Protein AF-A0A6A4B1D9-F1 (afdb_monomer_lite)

Sequence (116 aa):
MWGRFVDRQTKREYSNYIFTRDEFVSNRYTPDKTMDQWLREMESLRRQLIHYGKQVSDEDFAETLLGHVSRTHRDVVRQFSKHYVVRDGGAVRPVPTAAQVMNALRAESALDKRVA

Organism: NCBI:txid129364

Secondary structure (DSSP, 8-state):
-HHHHHHHHHHHHHHHHHHHHHHHHH----TTS-HHHHHHHHHHHHHHHHHTT----HHHHHHHHHHHHTTT-HHHHHHH-TTT-TTSTT--PPPPPHHHHHHHHHHHHHHHHHH-

Radius of gyration: 17.66 Å; chains: 1; bounding box: 56×31×48 Å

Structure (mmCIF, N/CA/C/O backbone):
data_AF-A0A6A4B1D9-F1
#
_entry.id   AF-A0A6A4B1D9-F1
#
loop_
_atom_site.group_PDB
_atom_site.id
_atom_site.type_symbol
_atom_site.label_atom_id
_atom_site.label_alt_id
_atom_site.label_comp_id
_atom_site.label_asym_id
_atom_site.label_entity_id
_atom_site.label_seq_id
_atom_site.pdbx_PDB_ins_code
_atom_site.Cartn_x
_atom_site.Cartn_y
_atom_site.Cartn_z
_atom_site.occupancy
_atom_site.B_iso_or_equiv
_atom_site.auth_seq_id
_atom_site.auth_comp_id
_atom_site.auth_asym_id
_atom_site.auth_atom_id
_atom_site.pdbx_PDB_model_num
ATOM 1 N N . MET A 1 1 ? -31.413 4.331 28.275 1.00 70.12 1 MET A N 1
ATOM 2 C CA . MET A 1 1 ? -31.444 3.489 27.053 1.00 70.12 1 MET A CA 1
ATOM 3 C C . MET A 1 1 ? -30.448 3.983 25.998 1.00 70.12 1 MET A C 1
ATOM 5 O O . MET A 1 1 ? -29.662 3.175 25.524 1.00 70.12 1 MET A O 1
ATOM 9 N N . TRP A 1 2 ? -30.387 5.294 25.730 1.00 69.31 2 TRP A N 1
ATOM 10 C CA . TRP A 1 2 ? -29.461 5.933 24.777 1.00 69.31 2 TRP A CA 1
ATOM 11 C C . TRP A 1 2 ? -27.965 5.622 24.991 1.00 69.31 2 TRP A C 1
ATOM 13 O O . TRP A 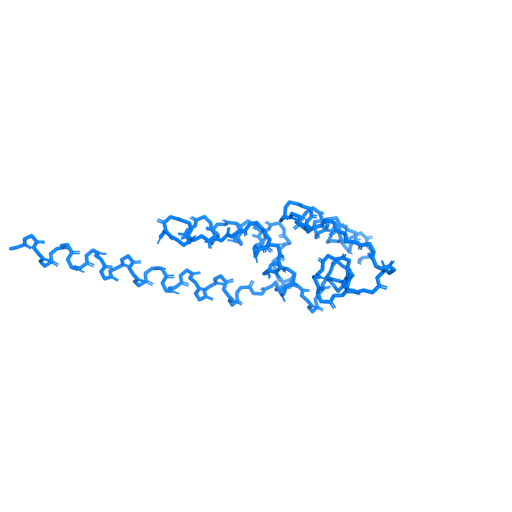1 2 ? -27.299 5.165 24.070 1.00 69.31 2 TRP A O 1
ATOM 23 N N . GLY A 1 3 ? -27.444 5.751 26.218 1.00 76.44 3 GLY A N 1
ATOM 24 C CA . GLY A 1 3 ? -26.013 5.521 26.487 1.00 76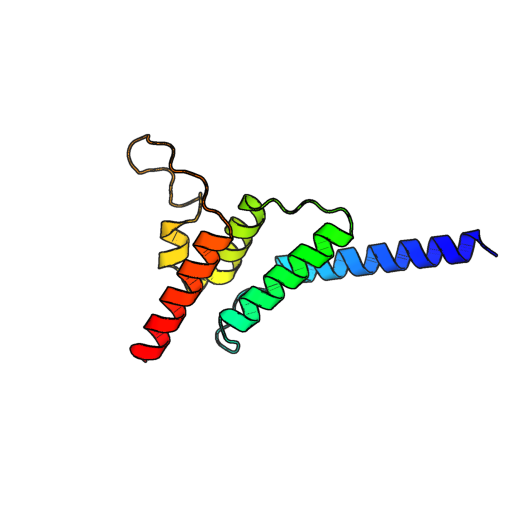.44 3 GLY A CA 1
ATOM 25 C C . GLY A 1 3 ? -25.516 4.100 26.180 1.00 76.44 3 GLY A C 1
ATOM 26 O O . GLY A 1 3 ? -24.419 3.939 25.666 1.00 76.44 3 GLY A O 1
ATOM 27 N N . ARG A 1 4 ? -26.338 3.062 26.414 1.00 69.19 4 ARG A N 1
ATOM 28 C CA . ARG A 1 4 ? -25.981 1.669 26.067 1.00 69.19 4 ARG A CA 1
ATOM 29 C C . ARG A 1 4 ? -25.982 1.423 24.555 1.00 69.19 4 ARG A C 1
ATOM 31 O O . ARG A 1 4 ? -25.239 0.568 24.086 1.00 69.19 4 ARG A O 1
ATOM 38 N N . PHE A 1 5 ? -26.831 2.132 23.810 1.00 59.28 5 PHE A N 1
ATOM 39 C CA . PHE A 1 5 ? -26.877 2.053 22.351 1.00 59.28 5 PHE A CA 1
ATOM 40 C C . PHE A 1 5 ? -25.641 2.713 21.732 1.00 59.28 5 PHE A C 1
ATOM 42 O O . PHE A 1 5 ? -24.951 2.066 20.949 1.00 59.28 5 PHE A O 1
ATOM 49 N N . VAL A 1 6 ? -25.314 3.936 22.169 1.00 73.12 6 VAL A N 1
ATOM 50 C CA . VAL A 1 6 ? -24.104 4.654 21.740 1.00 73.12 6 VAL A CA 1
ATOM 51 C C . VAL A 1 6 ? -22.847 3.850 22.083 1.00 73.12 6 VAL A C 1
ATOM 53 O O . VAL A 1 6 ? -22.045 3.590 21.198 1.00 73.12 6 VAL A O 1
ATOM 56 N N . ASP A 1 7 ? -22.720 3.345 23.315 1.00 72.56 7 ASP A N 1
ATOM 57 C CA . ASP A 1 7 ? -21.580 2.509 23.728 1.00 72.56 7 ASP A CA 1
ATOM 58 C C . ASP A 1 7 ? -21.432 1.242 22.867 1.00 72.56 7 ASP A C 1
ATOM 60 O O . ASP A 1 7 ? -20.332 0.885 22.445 1.00 72.56 7 ASP A O 1
ATOM 64 N N . ARG A 1 8 ? -22.544 0.571 22.538 1.00 70.62 8 ARG A N 1
ATOM 65 C CA . ARG A 1 8 ? -22.522 -0.603 21.654 1.00 70.62 8 ARG A CA 1
ATOM 66 C C . ARG A 1 8 ? -22.121 -0.234 20.222 1.00 70.62 8 ARG A C 1
ATOM 68 O O . ARG A 1 8 ? -21.397 -1.007 19.595 1.00 70.62 8 ARG A O 1
ATOM 75 N N . GLN A 1 9 ? -22.565 0.916 19.717 1.00 71.81 9 GLN A N 1
ATOM 76 C CA . GLN A 1 9 ? -22.166 1.423 18.404 1.00 71.81 9 GLN A CA 1
ATOM 77 C C . GLN A 1 9 ? -20.665 1.748 18.377 1.00 71.81 9 GLN A C 1
ATOM 79 O O . GLN A 1 9 ? -19.960 1.233 17.513 1.00 71.81 9 GLN A O 1
ATOM 84 N N . THR A 1 10 ? -20.153 2.477 19.373 1.00 80.19 10 THR A N 1
ATOM 85 C CA . THR A 1 10 ? -18.725 2.811 19.490 1.00 80.19 10 THR A CA 1
ATOM 86 C C . THR A 1 10 ? -17.853 1.561 19.608 1.00 80.19 10 THR A C 1
ATOM 88 O O . THR A 1 10 ? -16.820 1.460 18.949 1.00 80.19 10 THR A O 1
ATOM 91 N N . LYS A 1 11 ? -18.278 0.563 20.397 1.00 86.75 11 LYS A N 1
ATOM 92 C CA . LYS A 1 11 ? -17.566 -0.722 20.506 1.00 86.75 11 LYS A CA 1
ATOM 93 C C . LYS A 1 11 ? -17.499 -1.451 19.170 1.00 86.75 11 LYS A C 1
ATOM 95 O O . LYS A 1 11 ? -16.436 -1.945 18.810 1.00 86.75 11 LYS A O 1
ATOM 100 N N . ARG A 1 12 ? -18.607 -1.491 18.423 1.00 87.75 12 ARG A N 1
ATOM 101 C CA . ARG A 1 12 ? -18.654 -2.124 17.099 1.00 87.75 12 ARG A CA 1
ATOM 102 C C . ARG A 1 12 ? -17.754 -1.408 16.094 1.00 87.75 12 ARG A C 1
ATOM 104 O O . ARG A 1 12 ? -17.010 -2.071 15.381 1.00 87.75 12 ARG A O 1
ATOM 111 N N . GLU A 1 13 ? -17.812 -0.082 16.044 1.00 87.44 13 GLU A N 1
ATOM 112 C CA . GLU A 1 13 ? -16.954 0.727 15.170 1.00 87.44 13 GLU A CA 1
ATOM 113 C C . GLU A 1 13 ? -15.472 0.505 15.493 1.00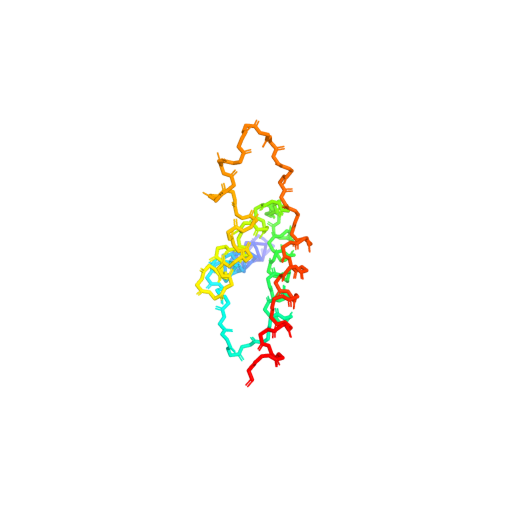 87.44 13 GLU A C 1
ATOM 115 O O . GLU A 1 13 ? -14.672 0.278 14.586 1.00 87.44 13 GLU A O 1
ATOM 120 N N . TYR A 1 14 ? -15.116 0.464 16.780 1.00 87.31 14 TYR A N 1
ATOM 121 C CA . TYR A 1 14 ? -13.753 0.161 17.207 1.00 87.31 14 TYR A CA 1
ATOM 122 C C . TYR A 1 14 ? -13.315 -1.256 16.816 1.00 87.31 14 TYR A C 1
ATOM 124 O O . TYR A 1 14 ? -12.216 -1.430 16.291 1.00 87.31 14 TYR A O 1
ATOM 132 N N . SER A 1 15 ? -14.165 -2.269 17.016 1.00 90.56 15 SER A N 1
ATOM 133 C CA . SER A 1 15 ? -13.873 -3.638 16.573 1.00 90.56 15 SER A CA 1
ATOM 134 C C . SER A 1 15 ? -13.636 -3.707 15.065 1.00 90.56 15 SER A C 1
ATOM 136 O O . SER A 1 15 ? -12.645 -4.292 14.637 1.00 90.56 15 SER A O 1
ATOM 138 N N . ASN A 1 16 ? -14.489 -3.066 14.261 1.00 93.25 16 ASN A N 1
ATOM 139 C CA . ASN A 1 16 ? -14.331 -3.038 12.807 1.00 93.25 16 ASN A CA 1
ATOM 140 C C . ASN A 1 16 ? -13.026 -2.352 12.384 1.00 93.25 16 ASN A C 1
ATOM 142 O O . ASN A 1 16 ? -12.344 -2.839 11.484 1.00 93.25 16 ASN A O 1
ATOM 146 N N . TYR A 1 17 ? -12.645 -1.265 13.059 1.00 93.69 17 TYR A N 1
ATOM 147 C CA . TYR A 1 17 ? -11.345 -0.632 12.855 1.00 93.69 17 TYR A CA 1
ATOM 148 C C . TYR A 1 17 ? -10.190 -1.610 13.117 1.00 93.69 17 TYR A C 1
ATOM 150 O O . TYR A 1 17 ? -9.281 -1.704 12.293 1.00 93.69 17 TYR A O 1
ATOM 158 N N . ILE A 1 18 ? -10.220 -2.345 14.234 1.00 94.38 18 ILE A N 1
ATOM 159 C CA . ILE A 1 18 ? -9.160 -3.304 14.574 1.00 94.38 18 ILE A CA 1
ATOM 160 C C . ILE A 1 18 ? -9.048 -4.396 13.508 1.00 94.38 18 ILE A C 1
ATOM 162 O O . ILE A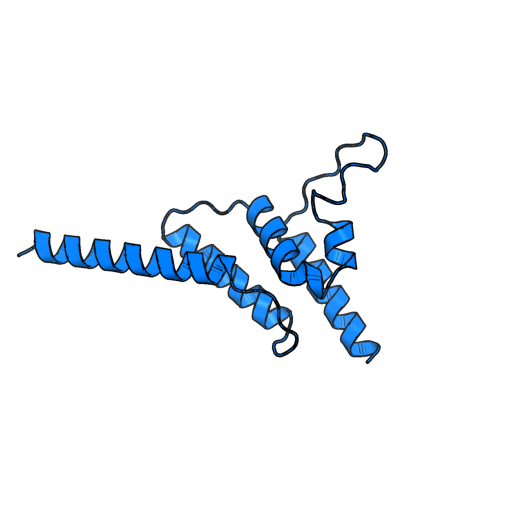 1 18 ? -7.938 -4.657 13.052 1.00 94.38 18 ILE A O 1
ATOM 166 N N . PHE A 1 19 ? -10.170 -4.964 13.058 1.00 95.38 19 PHE A N 1
ATOM 167 C CA . PHE A 1 19 ? -10.164 -5.963 11.984 1.00 95.38 19 PHE A CA 1
ATOM 168 C C . PHE A 1 19 ? -9.640 -5.394 10.663 1.00 95.38 19 PHE A C 1
ATOM 170 O O . PHE A 1 19 ? -8.757 -5.985 10.054 1.00 95.38 19 PHE A O 1
ATOM 177 N N . THR A 1 20 ? -10.101 -4.205 10.266 1.00 96.50 20 THR A N 1
ATOM 178 C CA . THR A 1 20 ? -9.628 -3.536 9.041 1.00 96.50 20 THR A CA 1
ATOM 179 C C . THR A 1 20 ? -8.123 -3.278 9.100 1.00 96.50 20 THR A C 1
ATOM 181 O O . THR A 1 20 ? -7.420 -3.431 8.106 1.00 96.50 20 THR A O 1
ATOM 184 N N . ARG A 1 21 ? -7.607 -2.872 10.266 1.00 95.06 21 ARG A N 1
ATOM 185 C CA . ARG A 1 21 ? -6.177 -2.620 10.462 1.00 95.06 21 ARG A CA 1
ATOM 186 C C . ARG A 1 21 ? -5.362 -3.908 10.408 1.00 95.06 21 ARG A C 1
ATOM 188 O O . ARG A 1 21 ? -4.287 -3.898 9.819 1.00 95.06 21 ARG A O 1
ATOM 195 N N . ASP A 1 22 ? -5.849 -4.974 11.030 1.00 96.69 22 ASP A N 1
ATOM 196 C CA . ASP A 1 22 ? -5.200 -6.284 10.989 1.00 96.69 22 ASP A CA 1
ATOM 197 C C . ASP A 1 22 ? -5.132 -6.821 9.554 1.00 96.69 22 ASP A C 1
ATOM 199 O O . ASP A 1 22 ? -4.061 -7.201 9.079 1.00 96.69 22 ASP A O 1
ATOM 203 N N . GLU A 1 23 ? -6.238 -6.730 8.815 1.00 96.25 23 GLU A N 1
ATOM 204 C CA . GLU A 1 23 ? -6.302 -7.101 7.402 1.00 96.25 23 GLU A CA 1
ATOM 205 C C . GLU A 1 23 ? -5.371 -6.223 6.552 1.00 96.25 23 GLU A C 1
ATOM 207 O O . GLU A 1 23 ? -4.590 -6.731 5.752 1.00 96.25 23 GLU A O 1
ATOM 212 N N . PHE A 1 24 ? -5.353 -4.907 6.786 1.00 96.56 24 PHE A N 1
ATOM 213 C CA . PHE A 1 24 ? -4.447 -3.986 6.096 1.00 96.56 24 PHE A CA 1
ATOM 214 C C . PHE A 1 24 ? -2.964 -4.294 6.321 1.00 96.56 24 PHE A C 1
ATOM 216 O O . PHE A 1 24 ? -2.171 -4.021 5.431 1.00 96.56 24 PHE A O 1
ATOM 223 N N . VAL A 1 25 ? -2.570 -4.843 7.474 1.00 94.19 25 VAL A N 1
ATOM 224 C CA . VAL A 1 25 ? -1.165 -5.187 7.778 1.00 94.19 25 VAL A CA 1
ATOM 225 C C . VAL A 1 25 ? -0.802 -6.605 7.321 1.00 94.19 25 VAL A C 1
ATOM 227 O O . VAL A 1 25 ? 0.356 -6.887 7.012 1.00 94.19 25 VAL A O 1
ATOM 230 N N . SER A 1 26 ? -1.767 -7.523 7.301 1.00 94.38 26 SER A N 1
ATOM 231 C CA . SER A 1 26 ? -1.530 -8.940 7.003 1.00 94.38 26 SER A CA 1
ATOM 232 C C . SER A 1 26 ? -1.777 -9.324 5.539 1.00 94.38 26 SER A C 1
ATOM 234 O O . SER A 1 26 ? -1.258 -10.359 5.112 1.00 94.38 26 SER A O 1
ATOM 236 N N . ASN A 1 27 ? -2.498 -8.503 4.755 1.00 95.62 27 ASN A N 1
ATOM 237 C CA . ASN A 1 27 ? -2.876 -8.775 3.357 1.00 95.62 27 ASN A CA 1
ATOM 238 C C . ASN A 1 27 ? -1.692 -8.682 2.375 1.00 95.62 27 ASN A C 1
ATOM 240 O O . ASN A 1 27 ? -1.618 -7.797 1.515 1.00 95.62 27 ASN A O 1
ATOM 244 N N . ARG A 1 28 ? -0.751 -9.620 2.498 1.00 95.81 28 ARG A N 1
ATOM 245 C CA . ARG A 1 28 ? 0.351 -9.813 1.552 1.00 95.81 28 ARG A CA 1
ATOM 246 C C . ARG A 1 28 ? -0.176 -10.267 0.198 1.00 95.81 28 ARG A C 1
ATOM 248 O O . ARG A 1 28 ? -1.163 -10.994 0.119 1.00 95.81 28 ARG A O 1
ATOM 255 N N . TYR A 1 29 ? 0.525 -9.881 -0.862 1.00 95.88 29 TYR A N 1
ATOM 256 C CA . TYR A 1 29 ? 0.203 -10.390 -2.186 1.00 95.88 29 TYR A CA 1
ATOM 257 C C . TYR A 1 29 ? 0.541 -11.879 -2.281 1.00 95.88 29 TYR A C 1
ATOM 259 O O . TYR A 1 29 ? 1.636 -12.315 -1.906 1.00 95.88 29 TYR A O 1
ATOM 267 N N . THR A 1 30 ? -0.387 -12.639 -2.847 1.00 90.81 30 THR A N 1
ATOM 268 C CA . THR A 1 30 ? -0.258 -14.062 -3.137 1.00 90.81 30 THR A CA 1
ATOM 269 C C . THR A 1 30 ? -0.591 -14.303 -4.619 1.00 90.81 30 THR A C 1
ATOM 271 O O . THR A 1 30 ? -1.483 -13.639 -5.148 1.00 90.81 30 THR A O 1
ATOM 274 N N . PRO A 1 31 ? 0.121 -15.205 -5.329 1.00 86.38 31 PRO A N 1
ATOM 275 C CA . PRO A 1 31 ? -0.074 -15.403 -6.775 1.00 86.38 31 PRO A CA 1
ATOM 276 C C . PRO A 1 31 ? -1.418 -16.026 -7.192 1.00 86.38 31 PRO A C 1
ATOM 278 O O . PRO A 1 31 ? -1.679 -16.170 -8.382 1.00 86.38 31 PRO A O 1
ATOM 281 N N . ASP A 1 32 ? -2.252 -16.435 -6.237 1.00 89.06 32 ASP A N 1
ATOM 282 C CA . ASP A 1 32 ? -3.588 -17.003 -6.454 1.00 89.06 32 ASP A CA 1
ATOM 283 C C . ASP A 1 32 ? -4.635 -15.954 -6.864 1.00 89.06 32 ASP A C 1
ATOM 285 O O . ASP A 1 32 ? -5.670 -16.309 -7.430 1.00 89.06 32 ASP A O 1
ATOM 289 N N . LYS A 1 33 ? -4.361 -14.664 -6.631 1.00 91.00 33 LYS A N 1
ATOM 290 C CA . LYS A 1 33 ? -5.188 -13.542 -7.088 1.00 91.00 33 LYS A CA 1
ATOM 291 C C . LYS A 1 33 ? -4.425 -12.627 -8.033 1.00 91.00 33 LYS A C 1
ATOM 293 O O . LYS A 1 33 ? -3.204 -12.510 -7.994 1.00 91.00 33 LYS A O 1
ATOM 298 N N . THR A 1 34 ? -5.162 -11.948 -8.907 1.00 94.75 34 THR A N 1
ATOM 299 C CA . THR A 1 34 ? -4.548 -10.998 -9.842 1.00 94.75 34 THR A CA 1
ATOM 300 C C . THR A 1 34 ? -4.057 -9.750 -9.106 1.00 94.75 34 THR A C 1
ATOM 302 O O . THR A 1 34 ? -4.679 -9.304 -8.140 1.00 94.75 34 THR A O 1
ATOM 305 N N . MET A 1 35 ? -2.980 -9.136 -9.606 1.00 96.25 35 MET A N 1
ATOM 306 C CA . MET A 1 35 ? -2.452 -7.880 -9.061 1.00 96.25 35 MET A CA 1
ATOM 307 C C . MET A 1 35 ? -3.527 -6.789 -8.953 1.00 96.25 35 MET A C 1
ATOM 309 O O . MET A 1 35 ? -3.634 -6.129 -7.926 1.00 96.25 35 MET A O 1
ATOM 313 N N . ASP A 1 36 ? -4.388 -6.637 -9.963 1.00 96.25 36 ASP A N 1
ATOM 314 C CA . ASP A 1 36 ? -5.468 -5.645 -9.927 1.00 96.25 36 ASP A CA 1
ATOM 315 C C . ASP A 1 36 ? -6.509 -5.909 -8.836 1.00 96.25 36 ASP A C 1
ATOM 317 O O . ASP A 1 36 ? -6.999 -4.960 -8.224 1.00 96.25 36 ASP A O 1
ATOM 321 N N . GLN A 1 37 ? -6.856 -7.174 -8.580 1.00 96.75 37 GLN A N 1
ATOM 322 C CA . GLN A 1 37 ? -7.769 -7.525 -7.489 1.00 96.75 37 GLN A CA 1
ATOM 323 C C . GLN A 1 37 ? -7.147 -7.173 -6.138 1.00 96.75 37 GLN A C 1
ATOM 325 O O . GLN A 1 37 ? -7.768 -6.462 -5.350 1.00 96.75 37 GLN A O 1
ATOM 330 N N . TRP A 1 38 ? -5.897 -7.581 -5.912 1.00 97.69 38 TRP A N 1
ATOM 331 C CA . TRP A 1 38 ? -5.195 -7.285 -4.665 1.00 97.69 38 TRP A CA 1
ATOM 332 C C . TRP A 1 38 ? -5.005 -5.775 -4.439 1.00 97.69 38 TRP A C 1
ATOM 334 O O . TRP A 1 38 ? -5.253 -5.273 -3.345 1.00 97.69 38 TRP A O 1
ATOM 344 N N . LEU A 1 39 ? -4.651 -5.014 -5.479 1.00 97.69 39 LEU A N 1
ATOM 345 C CA . LEU A 1 39 ? -4.528 -3.556 -5.385 1.00 97.69 39 LEU A CA 1
ATOM 346 C C . LEU A 1 39 ? -5.860 -2.882 -5.022 1.00 97.69 39 LEU A C 1
ATOM 348 O O . LEU A 1 39 ? -5.881 -1.989 -4.174 1.00 97.69 39 LEU A O 1
ATOM 352 N N . ARG A 1 40 ? -6.979 -3.336 -5.605 1.00 97.56 40 ARG A N 1
ATOM 353 C CA . ARG A 1 40 ? -8.321 -2.830 -5.264 1.00 97.56 40 ARG A CA 1
ATOM 354 C C . ARG A 1 40 ? -8.703 -3.134 -3.814 1.00 97.56 40 ARG A C 1
ATOM 356 O O . ARG A 1 40 ? -9.325 -2.287 -3.169 1.00 97.56 40 ARG A O 1
ATOM 363 N N . GLU A 1 41 ? -8.33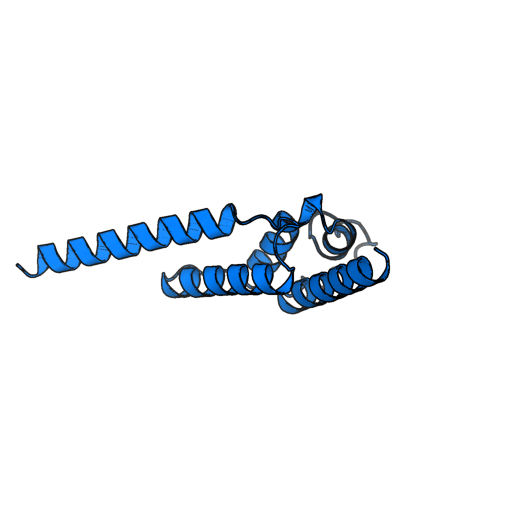7 -4.310 -3.301 1.00 97.25 41 GLU A N 1
ATOM 364 C CA . GLU A 1 41 ? -8.517 -4.673 -1.887 1.00 97.25 41 GLU A CA 1
ATOM 365 C C . GLU A 1 41 ? -7.719 -3.733 -0.975 1.00 97.25 41 GLU A C 1
ATOM 367 O O . GLU A 1 41 ? -8.286 -3.145 -0.054 1.00 97.25 41 GLU A O 1
ATOM 372 N N . MET A 1 42 ? -6.436 -3.508 -1.273 1.00 98.00 42 MET A N 1
ATOM 373 C CA . MET A 1 42 ? -5.577 -2.605 -0.497 1.00 98.00 42 MET A CA 1
ATOM 374 C C . MET A 1 42 ? -6.103 -1.163 -0.480 1.00 98.00 42 MET A C 1
ATOM 376 O O . MET A 1 42 ? -6.139 -0.526 0.576 1.00 98.00 42 MET A O 1
ATOM 380 N N . GLU A 1 43 ? -6.576 -0.646 -1.618 1.00 97.44 43 GLU A N 1
ATOM 381 C CA . GLU A 1 43 ? -7.221 0.672 -1.678 1.00 97.44 43 GLU A CA 1
ATOM 382 C C . GLU A 1 43 ? -8.526 0.720 -0.871 1.00 97.44 43 GLU A C 1
ATOM 384 O O . GLU A 1 43 ? -8.830 1.731 -0.233 1.00 97.44 43 GLU A O 1
ATOM 389 N N . SER A 1 44 ? -9.306 -0.365 -0.884 1.00 97.44 44 SER A N 1
ATOM 390 C CA . SER A 1 44 ? -10.530 -0.479 -0.089 1.00 97.44 44 SER A CA 1
ATOM 391 C C . SER A 1 44 ? -10.233 -0.427 1.409 1.00 97.44 44 SER A C 1
ATOM 393 O O . SER A 1 44 ? -10.872 0.338 2.134 1.00 97.44 44 SER A O 1
ATOM 395 N N . LEU A 1 45 ? -9.226 -1.173 1.866 1.00 97.44 45 LEU A N 1
ATOM 396 C CA . LEU A 1 45 ? -8.776 -1.169 3.258 1.00 97.44 45 LEU A CA 1
ATOM 397 C C . LEU A 1 45 ? -8.265 0.215 3.675 1.00 97.44 45 LEU A C 1
ATOM 399 O O . LEU A 1 45 ? -8.670 0.728 4.718 1.00 97.44 45 LEU A O 1
ATOM 403 N N . ARG A 1 46 ? -7.472 0.885 2.824 1.00 96.69 46 ARG A N 1
ATOM 404 C CA . ARG A 1 46 ? -7.033 2.272 3.064 1.00 96.69 46 ARG A CA 1
ATOM 405 C C . ARG A 1 46 ? -8.222 3.221 3.249 1.00 96.69 46 ARG A C 1
ATOM 407 O O . ARG A 1 46 ? -8.235 3.997 4.203 1.00 96.69 46 ARG A O 1
ATOM 414 N N . ARG A 1 47 ? -9.232 3.159 2.370 1.00 96.06 47 ARG A N 1
ATOM 415 C CA . ARG A 1 47 ? -10.444 3.997 2.475 1.00 96.06 47 ARG A CA 1
ATOM 416 C C . ARG A 1 47 ? -11.226 3.727 3.761 1.00 96.06 47 ARG A C 1
ATOM 418 O O . ARG A 1 47 ? -11.687 4.675 4.391 1.00 96.06 47 ARG A O 1
ATOM 425 N N . GLN A 1 48 ? -11.345 2.465 4.167 1.00 95.56 48 GLN A N 1
ATOM 426 C CA . GLN A 1 48 ? -12.001 2.093 5.423 1.00 95.56 48 GLN A CA 1
ATOM 427 C C . GLN A 1 48 ? -11.239 2.631 6.644 1.00 95.56 48 GLN A C 1
ATOM 429 O O . GLN A 1 48 ? -11.849 3.189 7.551 1.00 95.56 48 GLN A O 1
ATOM 434 N N . LEU A 1 49 ? -9.905 2.562 6.650 1.00 94.94 49 LEU A N 1
ATOM 435 C CA . LEU A 1 49 ? -9.093 3.155 7.719 1.00 94.94 49 LEU A CA 1
ATOM 436 C C . LEU A 1 49 ? -9.268 4.679 7.808 1.00 94.94 49 LEU A C 1
ATOM 438 O O . LEU A 1 49 ? -9.445 5.206 8.908 1.00 94.94 49 LEU A O 1
ATOM 442 N N . ILE A 1 50 ? -9.299 5.372 6.665 1.00 93.56 50 ILE A N 1
ATOM 443 C CA . ILE A 1 50 ? -9.580 6.816 6.604 1.00 93.56 50 ILE A CA 1
ATOM 444 C C . ILE A 1 50 ? -10.973 7.122 7.162 1.00 93.56 50 ILE A C 1
ATOM 446 O O . ILE A 1 50 ? -11.129 8.071 7.929 1.00 93.56 50 ILE A O 1
ATOM 450 N N . HIS A 1 51 ? -11.972 6.295 6.843 1.00 91.75 51 HIS A N 1
ATOM 451 C CA . HIS A 1 51 ? -13.321 6.427 7.390 1.00 91.75 51 HIS A CA 1
ATOM 452 C C . HIS A 1 51 ? -13.352 6.315 8.925 1.00 91.75 51 HIS A C 1
ATOM 454 O O . HIS A 1 51 ? -14.075 7.066 9.574 1.00 91.75 51 HIS A O 1
ATOM 460 N N . TYR A 1 52 ? -12.506 5.470 9.524 1.00 90.31 52 TYR A N 1
ATOM 461 C CA . TYR A 1 52 ? -12.329 5.382 10.982 1.00 90.31 52 TYR A CA 1
ATOM 462 C C . TYR A 1 52 ? -11.452 6.498 11.587 1.00 90.31 52 TYR A C 1
ATOM 464 O O . TYR A 1 52 ? -11.023 6.399 12.742 1.00 90.31 52 TYR A O 1
ATOM 472 N N . GLY A 1 53 ? -11.143 7.553 10.826 1.00 87.62 53 GLY A N 1
ATOM 473 C CA . GLY A 1 53 ? -10.321 8.677 11.277 1.00 87.62 53 GLY A CA 1
ATOM 474 C C . GLY A 1 53 ? -8.832 8.346 11.394 1.00 87.62 53 GLY A C 1
ATOM 475 O O . GLY A 1 53 ? -8.108 9.017 12.131 1.00 87.62 53 GLY A O 1
ATOM 476 N N . LYS A 1 54 ? -8.356 7.295 10.714 1.00 89.81 54 LYS A N 1
ATOM 477 C CA . LYS A 1 54 ? -6.932 6.944 10.668 1.00 89.81 54 LYS A CA 1
ATOM 478 C C . LYS A 1 54 ? -6.313 7.499 9.401 1.00 89.81 54 LYS A C 1
ATOM 480 O O . LYS A 1 54 ? -6.687 7.131 8.291 1.00 89.81 54 LYS A O 1
ATOM 485 N N . GLN A 1 55 ? -5.344 8.385 9.574 1.00 87.69 55 GLN A N 1
ATOM 486 C CA . GLN A 1 55 ? -4.603 8.935 8.456 1.00 87.69 55 GLN A CA 1
ATOM 487 C C . GLN A 1 55 ? -3.618 7.882 7.940 1.00 87.69 55 GLN A C 1
ATOM 489 O O . GLN A 1 55 ? -2.714 7.467 8.659 1.00 87.69 55 GLN A O 1
ATOM 494 N N . VAL A 1 56 ? -3.809 7.457 6.693 1.00 91.56 56 VAL A N 1
ATOM 495 C CA . VAL A 1 56 ? -2.828 6.669 5.941 1.00 91.56 56 VAL A CA 1
ATOM 496 C C . VAL A 1 56 ? -2.301 7.575 4.838 1.00 91.56 56 VAL A C 1
ATOM 498 O O . VAL A 1 56 ? -2.992 7.817 3.835 1.00 91.56 56 VAL A O 1
ATOM 501 N N . SER A 1 57 ? -1.110 8.134 5.064 1.00 93.38 57 SER A N 1
ATOM 502 C CA . SER A 1 57 ? -0.462 9.005 4.085 1.00 93.38 57 SER A CA 1
ATOM 503 C C . SER A 1 57 ? -0.210 8.241 2.782 1.00 93.38 57 SER A C 1
ATOM 505 O O . SER A 1 57 ? -0.230 7.008 2.747 1.00 93.38 57 SER A O 1
ATOM 507 N N . ASP A 1 58 ? -0.049 8.966 1.678 1.00 94.56 58 ASP A N 1
ATOM 508 C CA . ASP A 1 58 ? 0.212 8.310 0.396 1.00 94.56 58 ASP A CA 1
ATOM 509 C C . ASP A 1 58 ? 1.557 7.575 0.388 1.00 94.56 58 ASP A C 1
ATOM 511 O O . ASP A 1 58 ? 1.641 6.468 -0.133 1.00 94.56 58 ASP A O 1
ATOM 515 N N . GLU A 1 59 ? 2.556 8.146 1.063 1.00 93.00 59 GLU A N 1
ATOM 516 C CA . GLU A 1 59 ? 3.869 7.538 1.286 1.00 93.00 59 GLU A CA 1
ATOM 517 C C . GLU A 1 59 ? 3.773 6.253 2.117 1.00 93.00 59 GLU A C 1
ATOM 519 O O . GLU A 1 59 ? 4.288 5.214 1.704 1.00 93.00 59 GLU A O 1
ATOM 524 N N . ASP A 1 60 ? 3.072 6.283 3.256 1.00 93.38 60 ASP A N 1
ATOM 525 C CA . ASP A 1 60 ? 2.918 5.093 4.105 1.00 93.38 60 ASP A CA 1
ATOM 526 C C . ASP A 1 60 ? 2.167 3.983 3.368 1.00 93.38 60 ASP A C 1
ATOM 528 O O . ASP A 1 60 ? 2.483 2.799 3.510 1.00 93.38 60 ASP A O 1
ATOM 532 N N . PHE A 1 61 ? 1.171 4.359 2.561 1.00 96.50 61 PHE A N 1
ATOM 533 C CA . PHE A 1 61 ? 0.452 3.405 1.731 1.00 96.50 61 PHE A CA 1
ATOM 534 C C . PHE A 1 61 ? 1.361 2.801 0.657 1.00 96.50 61 PHE A C 1
ATOM 536 O O . PHE A 1 61 ? 1.369 1.581 0.497 1.00 96.50 61 PHE A O 1
ATOM 543 N N . ALA A 1 62 ? 2.159 3.623 -0.030 1.00 96.06 62 ALA A N 1
ATOM 544 C CA . ALA A 1 62 ? 3.127 3.162 -1.018 1.00 96.06 62 ALA A CA 1
ATOM 545 C C . ALA A 1 62 ? 4.130 2.172 -0.402 1.00 96.06 62 ALA A C 1
ATOM 547 O O . ALA A 1 62 ? 4.291 1.067 -0.918 1.00 96.06 62 ALA A O 1
ATOM 548 N N . GLU A 1 63 ? 4.737 2.506 0.739 1.00 94.62 63 GLU A N 1
ATOM 549 C CA . GLU A 1 63 ? 5.693 1.615 1.409 1.00 94.62 63 GLU A CA 1
ATOM 550 C C . GLU A 1 63 ? 5.019 0.328 1.919 1.00 94.62 63 GLU A C 1
ATOM 552 O O . GLU A 1 63 ? 5.606 -0.752 1.832 1.00 94.62 63 GLU A O 1
ATOM 557 N N . THR A 1 64 ? 3.762 0.402 2.377 1.00 95.81 64 THR A N 1
ATOM 558 C CA . THR A 1 64 ? 2.986 -0.791 2.764 1.00 95.81 64 THR A CA 1
ATOM 559 C C . THR A 1 64 ? 2.785 -1.735 1.575 1.00 95.81 64 THR A C 1
ATOM 561 O O . THR A 1 64 ? 3.031 -2.937 1.702 1.00 95.81 64 THR A O 1
ATOM 564 N N . LEU A 1 65 ? 2.400 -1.205 0.405 1.00 97.19 65 LEU A N 1
ATOM 565 C CA . LEU A 1 65 ? 2.257 -2.002 -0.819 1.00 97.19 65 LEU A CA 1
ATOM 566 C C . LEU A 1 65 ? 3.569 -2.721 -1.163 1.00 97.19 65 LEU A C 1
ATOM 568 O O . LEU A 1 65 ? 3.560 -3.930 -1.397 1.00 97.19 65 LEU A O 1
ATOM 572 N N . LEU A 1 66 ? 4.697 -2.005 -1.127 1.00 95.75 66 LEU A N 1
ATOM 573 C CA . LEU A 1 66 ? 6.026 -2.565 -1.396 1.00 95.75 66 LEU A CA 1
ATOM 574 C C . LEU A 1 66 ? 6.407 -3.659 -0.387 1.00 95.75 66 LEU A C 1
ATOM 576 O O . LEU A 1 66 ? 6.905 -4.719 -0.770 1.00 95.75 66 LEU A O 1
ATOM 580 N N . GLY A 1 67 ? 6.116 -3.454 0.900 1.00 95.25 67 GLY A N 1
ATOM 581 C CA . GLY A 1 67 ? 6.329 -4.468 1.933 1.00 95.25 67 GLY A CA 1
ATOM 582 C C . GLY A 1 67 ? 5.555 -5.760 1.651 1.00 95.25 67 GLY A C 1
ATOM 583 O O . GLY A 1 67 ? 6.100 -6.863 1.784 1.00 95.25 67 GLY A O 1
ATOM 584 N N . HIS A 1 68 ? 4.309 -5.633 1.194 1.00 97.19 68 HIS A N 1
ATOM 585 C CA . HIS A 1 68 ? 3.421 -6.760 0.911 1.00 97.19 68 HIS A CA 1
ATOM 586 C C . HIS A 1 68 ? 3.793 -7.565 -0.339 1.00 97.19 68 HIS A C 1
ATOM 588 O O . HIS A 1 68 ? 3.482 -8.757 -0.392 1.00 97.19 68 HIS A O 1
ATOM 594 N N . VAL A 1 69 ? 4.475 -6.951 -1.310 1.00 96.12 69 VAL A N 1
ATOM 595 C CA . VAL A 1 69 ? 4.951 -7.621 -2.536 1.00 96.12 69 VAL A CA 1
ATOM 596 C C . VAL A 1 69 ? 6.439 -7.989 -2.502 1.00 96.12 69 VAL A C 1
ATOM 598 O O . VAL A 1 69 ? 6.950 -8.572 -3.454 1.00 96.12 69 VAL A O 1
ATOM 601 N N . SER A 1 70 ? 7.145 -7.709 -1.402 1.00 93.31 70 SER A N 1
ATOM 602 C CA . SER A 1 70 ? 8.606 -7.878 -1.256 1.00 93.31 70 SER A CA 1
ATOM 603 C C . SER A 1 70 ? 9.176 -9.245 -1.639 1.00 93.31 70 SER A C 1
ATOM 605 O O . SER A 1 70 ? 10.355 -9.352 -1.972 1.00 93.31 70 SER A O 1
ATOM 607 N N . ARG A 1 71 ? 8.367 -10.308 -1.611 1.00 91.12 71 ARG A N 1
ATOM 608 C CA . ARG A 1 71 ? 8.802 -11.656 -2.006 1.00 91.12 71 ARG A CA 1
ATOM 609 C C . ARG A 1 71 ? 8.585 -11.966 -3.485 1.00 91.12 71 ARG A C 1
ATOM 611 O O . ARG A 1 71 ? 9.304 -12.825 -3.989 1.00 91.12 71 ARG A O 1
ATOM 618 N N . THR A 1 72 ? 7.637 -11.298 -4.139 1.00 92.62 72 THR A N 1
ATOM 619 C CA . THR A 1 72 ? 7.166 -11.611 -5.497 1.00 92.62 72 THR A CA 1
ATOM 620 C C . THR A 1 72 ? 7.603 -10.582 -6.539 1.00 92.62 72 THR A C 1
ATOM 622 O O . THR A 1 72 ? 8.015 -10.990 -7.611 1.00 92.62 72 THR A O 1
ATOM 625 N N . HIS A 1 73 ? 7.597 -9.289 -6.210 1.00 93.44 73 HIS A N 1
ATOM 626 C CA . HIS A 1 73 ? 7.882 -8.176 -7.133 1.00 93.44 73 HIS A CA 1
ATOM 627 C C . HIS A 1 73 ? 9.135 -7.421 -6.665 1.00 93.44 73 HIS A C 1
ATOM 629 O O . HIS A 1 73 ? 9.096 -6.255 -6.261 1.00 93.44 73 HIS A O 1
ATOM 635 N N . ARG A 1 74 ? 10.260 -8.144 -6.580 1.00 91.62 74 ARG A N 1
ATOM 636 C CA . ARG A 1 74 ? 11.498 -7.646 -5.947 1.00 91.62 74 ARG A CA 1
ATOM 637 C C . ARG A 1 74 ? 12.089 -6.444 -6.676 1.00 91.62 74 ARG A C 1
ATOM 639 O O . ARG A 1 74 ? 12.674 -5.585 -6.017 1.00 91.62 74 ARG A O 1
ATOM 646 N N . ASP A 1 75 ? 11.930 -6.379 -7.994 1.00 91.56 75 ASP A N 1
ATOM 647 C CA . ASP A 1 75 ? 12.509 -5.315 -8.811 1.00 91.56 75 ASP A CA 1
ATOM 648 C C . ASP A 1 75 ? 11.774 -3.991 -8.593 1.00 91.56 75 ASP A C 1
ATOM 650 O O . ASP A 1 75 ? 12.416 -2.969 -8.331 1.00 91.56 75 ASP A O 1
ATOM 654 N N . VAL A 1 76 ? 10.437 -4.016 -8.546 1.00 93.31 76 VAL A N 1
ATOM 655 C CA . VAL A 1 76 ? 9.639 -2.844 -8.154 1.00 93.31 76 VAL A CA 1
ATOM 656 C C . VAL A 1 76 ? 9.959 -2.411 -6.721 1.00 93.31 76 VAL A C 1
ATOM 658 O O . VAL A 1 76 ? 10.147 -1.221 -6.462 1.00 93.31 76 VAL A O 1
ATOM 661 N N . VAL A 1 77 ? 10.121 -3.349 -5.782 1.00 93.12 77 VAL A N 1
ATOM 662 C CA . VAL A 1 77 ? 10.520 -3.006 -4.404 1.00 93.12 77 VAL A CA 1
ATOM 663 C C . VAL A 1 77 ? 11.893 -2.352 -4.347 1.00 93.12 77 VAL A C 1
ATOM 665 O O . VAL A 1 77 ? 12.056 -1.343 -3.661 1.00 93.12 77 VAL A O 1
ATOM 668 N N . ARG A 1 78 ? 12.867 -2.856 -5.104 1.00 89.75 78 ARG A N 1
ATOM 669 C CA . ARG A 1 78 ? 14.202 -2.256 -5.182 1.00 89.75 78 ARG A CA 1
ATOM 670 C C . ARG A 1 78 ? 14.172 -0.850 -5.782 1.00 89.75 78 ARG A C 1
ATOM 672 O O . ARG A 1 78 ? 14.954 -0.000 -5.364 1.00 89.75 78 ARG A O 1
ATOM 679 N N . GLN A 1 79 ? 13.292 -0.607 -6.749 1.00 88.62 79 GLN A N 1
ATOM 680 C CA . GLN A 1 79 ? 13.175 0.684 -7.423 1.00 88.62 79 GLN A CA 1
ATOM 681 C C . GLN A 1 79 ? 12.547 1.768 -6.538 1.00 88.62 79 GLN A C 1
ATOM 683 O O . GLN A 1 79 ? 12.948 2.932 -6.634 1.00 88.62 79 GLN A O 1
ATOM 688 N N . PHE A 1 80 ? 11.553 1.403 -5.723 1.00 90.12 80 PHE A N 1
ATOM 689 C CA . PHE A 1 80 ? 10.692 2.372 -5.040 1.00 90.12 80 PHE A CA 1
ATOM 690 C C . PHE A 1 80 ? 10.837 2.399 -3.514 1.00 90.12 80 PHE A C 1
ATOM 692 O O . PHE A 1 80 ? 10.556 3.435 -2.919 1.00 90.12 80 PHE A O 1
ATOM 699 N N . SER A 1 81 ? 11.270 1.319 -2.856 1.00 86.81 81 SER A N 1
ATOM 700 C CA . SER A 1 81 ? 11.303 1.303 -1.386 1.00 86.81 81 SER A CA 1
ATOM 701 C C . SER A 1 81 ? 12.408 2.202 -0.855 1.00 86.81 81 SER A C 1
ATOM 703 O O . SER A 1 81 ? 13.569 2.118 -1.273 1.00 86.81 81 SER A O 1
ATOM 705 N N . LYS A 1 82 ? 12.073 2.992 0.168 1.00 82.19 82 LYS A N 1
ATOM 706 C CA . LYS A 1 82 ? 13.033 3.858 0.867 1.00 82.19 82 LYS A CA 1
ATOM 707 C C . LYS A 1 82 ? 14.259 3.105 1.391 1.00 82.19 82 LYS A C 1
ATOM 709 O O . LYS A 1 82 ? 15.324 3.697 1.523 1.00 82.19 82 LYS A O 1
ATOM 714 N N . HIS A 1 83 ? 14.137 1.801 1.653 1.00 78.00 83 HIS A N 1
ATOM 715 C CA . HIS A 1 83 ? 15.229 0.962 2.148 1.00 78.00 83 HIS A CA 1
ATOM 716 C C . HIS A 1 83 ? 16.315 0.674 1.101 1.00 78.00 83 HIS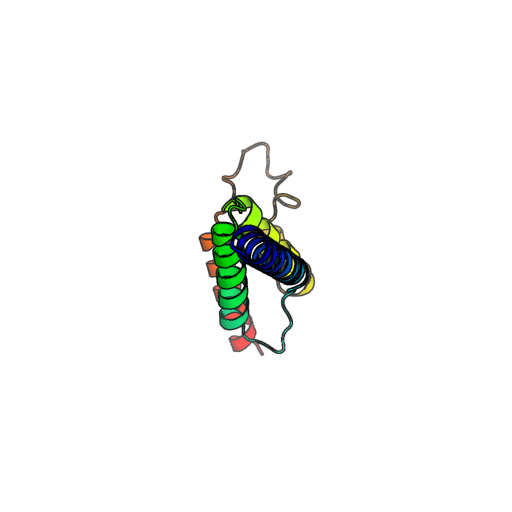 A C 1
ATOM 718 O O . HIS A 1 83 ? 17.458 0.410 1.475 1.00 78.00 83 HIS A O 1
ATOM 724 N N . TYR A 1 84 ? 15.990 0.753 -0.192 1.00 68.75 84 TYR A N 1
ATOM 725 C CA . TYR A 1 84 ? 16.937 0.517 -1.287 1.00 68.75 84 TYR A CA 1
ATOM 726 C C . TYR A 1 84 ? 17.470 1.812 -1.915 1.00 68.75 84 TYR A C 1
ATOM 728 O O . TYR A 1 84 ? 18.522 1.798 -2.549 1.00 68.75 84 TYR A O 1
ATOM 736 N N . VAL A 1 85 ? 16.790 2.939 -1.692 1.00 59.41 85 VAL A N 1
ATOM 737 C CA . VAL A 1 85 ? 17.054 4.221 -2.371 1.00 59.41 85 VAL A CA 1
ATOM 738 C C . VAL A 1 85 ? 18.158 5.063 -1.691 1.00 59.41 85 VAL A C 1
ATOM 740 O O . VAL A 1 85 ? 18.609 6.058 -2.246 1.00 59.41 85 VAL A O 1
ATOM 743 N N . VAL A 1 86 ? 18.689 4.650 -0.530 1.00 53.75 86 VAL A N 1
ATOM 744 C CA . VAL A 1 86 ? 19.644 5.438 0.294 1.00 53.75 86 VAL A CA 1
ATOM 745 C C . VAL A 1 86 ? 21.026 5.691 -0.360 1.00 53.75 86 VAL A C 1
ATOM 747 O O . VAL A 1 86 ? 21.856 6.372 0.235 1.00 53.75 86 VAL A O 1
ATOM 750 N N . ARG A 1 87 ? 21.345 5.187 -1.563 1.00 50.91 87 ARG A N 1
ATOM 751 C CA . ARG A 1 87 ? 22.740 5.213 -2.071 1.00 50.91 87 ARG A CA 1
ATOM 752 C C . ARG A 1 87 ? 22.995 5.698 -3.497 1.00 50.91 87 ARG A C 1
ATOM 754 O O . ARG A 1 87 ? 24.140 5.608 -3.933 1.00 50.91 87 ARG A O 1
ATOM 761 N N . ASP A 1 88 ? 22.034 6.311 -4.178 1.00 49.72 88 ASP A N 1
ATOM 762 C CA . ASP A 1 88 ? 22.328 6.964 -5.464 1.00 49.72 88 ASP A CA 1
ATOM 763 C C . ASP A 1 88 ? 22.809 8.412 -5.253 1.00 49.72 88 ASP A C 1
ATOM 765 O O . ASP A 1 88 ? 22.092 9.389 -5.457 1.00 49.72 88 ASP A O 1
ATOM 769 N N . GLY A 1 89 ? 24.061 8.551 -4.805 1.00 54.06 89 GLY A N 1
ATOM 770 C CA . GLY A 1 89 ? 24.865 9.756 -5.056 1.00 54.06 89 GLY A CA 1
ATOM 771 C C . GLY A 1 89 ? 24.456 11.058 -4.354 1.00 54.06 89 GLY A C 1
ATOM 772 O O . GLY A 1 89 ? 24.821 12.127 -4.831 1.00 54.06 89 GLY A O 1
ATOM 773 N N . GLY A 1 90 ? 23.723 11.008 -3.238 1.00 55.62 90 GLY A N 1
ATOM 774 C CA . GLY A 1 90 ? 23.420 12.196 -2.421 1.00 55.62 90 GLY A CA 1
ATOM 775 C C . GLY A 1 90 ? 22.290 13.091 -2.949 1.00 55.62 90 GLY A C 1
ATOM 776 O O . GLY A 1 90 ? 21.981 14.104 -2.323 1.00 55.62 90 GLY A O 1
ATOM 777 N N . ALA A 1 91 ? 21.638 12.717 -4.054 1.00 58.28 91 ALA A N 1
ATOM 778 C CA . ALA A 1 91 ? 20.434 13.389 -4.526 1.00 58.28 91 ALA A CA 1
ATOM 779 C C . ALA A 1 91 ? 19.197 12.824 -3.809 1.00 58.28 91 ALA A C 1
ATOM 781 O O . ALA A 1 91 ? 18.935 11.622 -3.846 1.00 58.28 91 ALA A O 1
ATOM 782 N N . VAL A 1 92 ? 18.411 13.695 -3.170 1.00 60.59 92 VAL A N 1
ATOM 783 C CA . VAL A 1 92 ? 17.110 13.317 -2.602 1.00 60.59 92 VAL A CA 1
ATOM 784 C C . VAL A 1 92 ? 16.158 13.034 -3.761 1.00 60.59 92 VAL A C 1
ATOM 786 O O . VAL A 1 92 ? 15.690 13.951 -4.436 1.00 60.59 92 VAL A O 1
ATOM 789 N N . ARG A 1 93 ? 15.893 11.754 -4.026 1.00 65.69 93 ARG A N 1
ATOM 790 C CA . ARG A 1 93 ? 14.872 11.350 -4.995 1.00 65.69 93 ARG A CA 1
ATOM 791 C C . ARG A 1 93 ? 13.485 11.634 -4.399 1.00 65.69 93 ARG A C 1
ATOM 793 O O . ARG A 1 93 ? 13.312 11.444 -3.195 1.00 65.69 93 ARG A O 1
ATOM 800 N N . PRO A 1 94 ? 12.502 12.094 -5.195 1.00 72.75 94 PRO A N 1
ATOM 801 C CA . PRO A 1 94 ? 11.150 12.298 -4.691 1.00 72.75 94 PRO A CA 1
ATOM 802 C C . PRO A 1 94 ? 10.582 10.992 -4.129 1.00 72.75 94 PRO A C 1
ATOM 804 O O . PRO A 1 94 ? 10.737 9.931 -4.738 1.00 72.75 94 PRO A O 1
ATOM 807 N N . VAL A 1 95 ? 9.923 11.096 -2.975 1.00 80.50 95 VAL A N 1
ATOM 808 C CA . VAL A 1 95 ? 9.166 9.999 -2.366 1.00 80.50 95 VAL A CA 1
ATOM 809 C C . VAL A 1 95 ? 8.128 9.509 -3.378 1.00 80.50 95 VAL A C 1
ATOM 811 O O . VAL A 1 95 ? 7.388 10.336 -3.925 1.00 80.50 95 VAL A O 1
ATOM 814 N N . PRO A 1 96 ? 8.073 8.200 -3.672 1.00 87.69 96 PRO A N 1
ATOM 815 C CA . PRO A 1 96 ? 7.151 7.705 -4.672 1.00 87.69 96 PRO A CA 1
ATOM 816 C C . PRO A 1 96 ? 5.715 7.759 -4.173 1.00 87.69 96 PRO A C 1
ATOM 818 O O . PRO A 1 96 ? 5.417 7.444 -3.021 1.00 87.69 96 PRO A O 1
ATOM 821 N N . THR A 1 97 ? 4.814 8.127 -5.075 1.00 93.06 97 THR A N 1
ATOM 822 C CA . THR A 1 97 ? 3.381 8.099 -4.792 1.00 93.06 97 THR A CA 1
ATOM 823 C C . THR A 1 97 ? 2.851 6.676 -4.895 1.00 93.06 97 THR A C 1
ATOM 825 O O . THR A 1 97 ? 3.367 5.844 -5.653 1.00 93.06 97 THR A O 1
ATOM 828 N N . ALA A 1 98 ? 1.758 6.392 -4.193 1.00 95.44 98 ALA A N 1
ATOM 829 C CA . ALA A 1 98 ? 1.091 5.102 -4.296 1.00 95.44 98 ALA A CA 1
ATOM 830 C C . ALA A 1 98 ? 0.667 4.808 -5.741 1.00 95.44 98 ALA A C 1
ATOM 832 O O . ALA A 1 98 ? 0.816 3.685 -6.212 1.00 95.44 98 ALA A O 1
ATOM 833 N N . ALA A 1 99 ? 0.226 5.826 -6.487 1.00 96.44 99 ALA A N 1
ATOM 834 C CA . ALA A 1 99 ? -0.128 5.679 -7.896 1.00 96.44 99 ALA A CA 1
ATOM 835 C C . ALA A 1 99 ? 1.060 5.210 -8.758 1.00 96.44 99 ALA A C 1
ATOM 837 O O . ALA A 1 99 ? 0.886 4.344 -9.617 1.00 96.44 99 ALA A O 1
ATOM 838 N N . GLN A 1 100 ? 2.266 5.740 -8.520 1.00 95.12 100 GLN A N 1
ATOM 839 C CA . GLN A 1 100 ? 3.478 5.297 -9.219 1.00 95.12 100 GLN A CA 1
ATOM 840 C C . GLN A 1 100 ? 3.786 3.827 -8.920 1.00 95.12 100 GLN A C 1
ATOM 842 O O . GLN A 1 100 ? 3.989 3.050 -9.853 1.00 95.12 100 GLN A O 1
ATOM 847 N N . VAL A 1 101 ? 3.743 3.435 -7.642 1.00 96.38 101 VAL A N 1
ATOM 848 C CA . VAL A 1 101 ? 3.977 2.046 -7.216 1.00 96.38 101 VAL A CA 1
ATOM 849 C C . VAL A 1 101 ? 2.939 1.099 -7.823 1.00 96.38 101 VAL A C 1
ATOM 851 O O . VAL A 1 101 ? 3.296 0.088 -8.421 1.00 96.38 101 VAL A O 1
ATOM 854 N N . MET A 1 102 ? 1.653 1.438 -7.742 1.00 97.69 102 MET A N 1
ATOM 855 C CA . MET A 1 102 ? 0.569 0.613 -8.280 1.00 97.69 102 MET A CA 1
ATOM 856 C C . MET A 1 102 ? 0.674 0.425 -9.796 1.00 97.69 102 MET A C 1
ATOM 858 O O . MET A 1 102 ? 0.435 -0.670 -10.302 1.00 97.69 102 MET A O 1
ATOM 862 N N . ASN A 1 103 ? 1.035 1.477 -10.533 1.00 97.25 103 ASN A N 1
ATOM 863 C CA . ASN A 1 103 ? 1.223 1.385 -11.979 1.00 97.25 103 ASN A CA 1
ATOM 864 C C . ASN A 1 103 ? 2.428 0.510 -12.342 1.00 97.25 103 ASN A C 1
ATOM 866 O O . ASN A 1 103 ? 2.330 -0.282 -13.278 1.00 97.25 103 ASN A O 1
ATOM 870 N N . ALA A 1 104 ? 3.525 0.604 -11.585 1.00 96.25 104 ALA A N 1
ATOM 871 C CA . ALA A 1 104 ? 4.690 -0.252 -11.778 1.00 96.25 104 ALA A CA 1
ATOM 872 C C . ALA A 1 104 ? 4.361 -1.730 -11.520 1.00 96.25 104 ALA A C 1
ATOM 874 O O . ALA A 1 104 ? 4.670 -2.572 -12.358 1.00 96.25 104 ALA A O 1
ATOM 875 N N . LEU A 1 105 ? 3.643 -2.032 -10.432 1.00 96.69 105 LEU A N 1
ATOM 876 C CA . LEU A 1 105 ? 3.199 -3.395 -10.116 1.00 96.69 105 LEU A CA 1
ATOM 877 C C . LEU A 1 105 ? 2.309 -3.986 -11.213 1.00 96.69 105 LEU A C 1
ATOM 879 O O . LEU A 1 105 ? 2.496 -5.131 -11.616 1.00 96.69 105 LEU A O 1
ATOM 883 N N . ARG A 1 106 ? 1.361 -3.201 -11.744 1.00 96.12 106 ARG A N 1
ATOM 884 C CA . ARG A 1 106 ? 0.528 -3.636 -12.877 1.00 96.12 106 ARG A CA 1
ATOM 885 C C . ARG A 1 106 ? 1.357 -3.919 -14.124 1.00 96.12 106 ARG A C 1
ATOM 887 O O . ARG A 1 106 ? 1.096 -4.907 -14.805 1.00 96.12 106 ARG A O 1
ATOM 894 N N . ALA A 1 107 ? 2.325 -3.056 -14.429 1.00 95.56 107 ALA A N 1
ATOM 895 C CA . ALA A 1 107 ? 3.191 -3.224 -15.588 1.00 95.56 107 ALA A CA 1
ATOM 896 C C . ALA A 1 107 ? 4.060 -4.486 -15.465 1.00 95.56 107 ALA A C 1
ATOM 898 O O . ALA A 1 107 ? 4.089 -5.279 -16.402 1.00 95.56 107 ALA A O 1
ATOM 899 N N . GLU A 1 108 ? 4.695 -4.713 -14.311 1.00 94.19 108 GLU A N 1
ATOM 900 C CA . GLU A 1 108 ? 5.504 -5.910 -14.033 1.00 94.19 108 GLU A CA 1
ATOM 901 C C . GLU A 1 108 ? 4.654 -7.185 -14.124 1.00 94.19 108 GLU A C 1
ATOM 903 O O . GLU A 1 108 ? 4.951 -8.070 -14.923 1.00 94.19 108 GLU A O 1
ATOM 908 N N . SER A 1 109 ? 3.504 -7.227 -13.441 1.00 92.44 109 SER A N 1
ATOM 909 C CA . SER A 1 109 ? 2.585 -8.372 -13.517 1.00 92.44 109 SER A CA 1
ATOM 910 C C . SER A 1 109 ? 2.058 -8.643 -14.935 1.00 92.44 109 SER A C 1
ATOM 912 O O . SER A 1 109 ? 1.747 -9.785 -15.279 1.00 92.44 109 SER A O 1
ATOM 914 N N . ALA A 1 110 ? 1.899 -7.610 -15.768 1.00 90.50 110 ALA A N 1
ATOM 915 C CA . ALA A 1 110 ? 1.497 -7.776 -17.162 1.00 90.50 110 ALA A CA 1
ATOM 916 C C . ALA A 1 110 ? 2.631 -8.339 -18.032 1.00 90.50 110 ALA A C 1
ATOM 918 O O . ALA A 1 110 ? 2.348 -9.049 -18.997 1.00 90.50 110 ALA A O 1
ATOM 919 N N . LEU A 1 111 ? 3.891 -8.040 -17.706 1.00 89.19 111 LEU A N 1
ATOM 920 C CA . LEU A 1 111 ? 5.059 -8.615 -18.373 1.00 89.19 111 LEU A CA 1
ATOM 921 C C . LEU A 1 111 ? 5.244 -10.084 -17.986 1.00 89.19 111 LEU A C 1
ATOM 923 O O . LEU A 1 111 ? 5.386 -10.910 -18.885 1.00 89.19 111 LEU A O 1
ATOM 927 N N . ASP A 1 112 ? 5.128 -10.425 -16.701 1.00 83.62 112 ASP A N 1
ATOM 928 C CA . ASP A 1 112 ? 5.245 -11.810 -16.222 1.00 83.62 112 ASP A CA 1
ATOM 929 C C . ASP A 1 112 ? 4.252 -12.744 -16.924 1.00 83.62 112 ASP A C 1
ATOM 931 O O . ASP A 1 112 ? 4.615 -13.823 -17.387 1.00 83.62 112 ASP A O 1
ATOM 935 N N . LYS A 1 113 ? 3.007 -12.288 -17.111 1.00 81.06 113 LYS A N 1
ATOM 936 C CA . LYS A 1 113 ? 1.974 -13.034 -17.852 1.00 81.06 113 LYS A CA 1
ATOM 937 C C . LYS A 1 113 ? 2.288 -13.254 -19.333 1.00 81.06 113 LYS A C 1
ATOM 939 O O . LYS A 1 113 ? 1.670 -14.117 -19.942 1.00 81.06 113 LYS A O 1
ATOM 944 N N . ARG A 1 114 ? 3.146 -12.430 -19.940 1.00 75.94 114 ARG A N 1
ATOM 945 C CA . ARG A 1 114 ? 3.528 -12.555 -21.359 1.00 75.94 114 ARG A CA 1
ATOM 946 C C . ARG A 1 114 ? 4.742 -13.458 -21.556 1.00 75.94 114 ARG A C 1
ATOM 948 O O . ARG A 1 114 ? 4.974 -13.883 -22.682 1.00 75.94 114 ARG A O 1
ATOM 955 N N . VAL A 1 115 ? 5.530 -13.668 -20.503 1.00 71.94 115 VAL A N 1
ATOM 956 C CA . VAL A 1 115 ? 6.765 -14.464 -20.524 1.00 71.94 115 VAL A CA 1
ATOM 957 C C . VAL A 1 115 ? 6.524 -15.902 -20.039 1.00 71.94 115 VAL A C 1
ATOM 959 O O . VAL A 1 115 ? 7.285 -16.788 -20.422 1.00 71.94 115 VAL A O 1
ATOM 962 N N . ALA A 1 116 ? 5.480 -16.132 -19.232 1.00 61.16 116 ALA A N 1
ATOM 963 C CA . ALA A 1 116 ? 5.019 -17.451 -18.781 1.00 61.16 116 ALA A CA 1
ATOM 964 C C . ALA A 1 116 ? 4.231 -18.215 -19.857 1.00 61.16 116 ALA A C 1
ATOM 966 O O . ALA A 1 116 ? 4.391 -19.456 -19.909 1.00 61.16 116 ALA A O 1
#

pLDDT: mean 87.34, std 12.43, range [49.72, 98.0]

Foldseek 3Di:
DVVVVVVVVVVVLVVVLVVLVVCLQPLADDPVDALVVSVVSNVVSQVSNVVSVHDCDQLNSLQSNLVRCCVPPVVLNCVQHPVNPVDDPPDDDDRDGNVRSSVVSNVVSVVVVVVD